Protein AF-A0A7S1G4L4-F1 (afdb_monomer_lite)

Radius of gyration: 25.63 Å; chains: 1; bounding box: 49×76×54 Å

InterPro domains:
  IPR005662 GTPase Era-like [PTHR42698] (32-130)
  IPR009019 K homology domain superfamily, prokaryotic type [SSF54814] (65-129)
  IPR015946 K homology domain-like, alpha/beta [G3DSA:3.30.300.20] (68-134)

Structure (mmCIF, N/CA/C/O backbone):
data_AF-A0A7S1G4L4-F1
#
_entry.id   AF-A0A7S1G4L4-F1
#
loop_
_atom_site.group_PDB
_atom_site.id
_atom_site.type_symbol
_atom_site.label_atom_id
_atom_site.label_alt_id
_atom_site.label_comp_id
_atom_site.label_asym_id
_atom_site.label_entity_id
_atom_site.label_seq_id
_atom_site.pdbx_PDB_ins_code
_atom_site.Cartn_x
_atom_site.Cartn_y
_atom_site.Cartn_z
_atom_site.occupancy
_atom_site.B_iso_or_equiv
_atom_site.auth_seq_id
_atom_site.auth_comp_id
_atom_site.auth_asym_id
_atom_site.auth_atom_id
_atom_site.pdbx_PDB_model_num
ATOM 1 N N . GLN A 1 1 ? -25.129 54.853 -35.734 1.00 37.72 1 GLN A N 1
ATOM 2 C CA . GLN A 1 1 ? -24.274 54.181 -36.734 1.00 37.72 1 GLN A CA 1
ATOM 3 C C . GLN A 1 1 ? -22.857 54.300 -36.180 1.00 37.72 1 GLN A C 1
ATOM 5 O O . GLN A 1 1 ? -22.465 55.406 -35.868 1.00 37.72 1 GLN A O 1
ATOM 10 N N . ASP A 1 2 ? -22.118 53.256 -35.827 1.00 35.94 2 ASP A N 1
ATOM 11 C CA . ASP A 1 2 ? -22.041 51.958 -36.476 1.00 35.94 2 ASP A CA 1
ATOM 12 C C . ASP A 1 2 ? -21.588 50.861 -35.493 1.00 35.94 2 ASP A C 1
ATOM 14 O O . ASP A 1 2 ? -20.809 51.099 -34.568 1.00 35.94 2 ASP A O 1
ATOM 18 N N . ARG A 1 3 ? -22.124 49.654 -35.678 1.00 37.53 3 ARG A N 1
ATOM 19 C CA . ARG A 1 3 ? -21.876 48.475 -34.839 1.00 37.53 3 ARG A CA 1
ATOM 20 C C . ARG A 1 3 ? -20.522 47.867 -35.217 1.00 37.53 3 ARG A C 1
ATOM 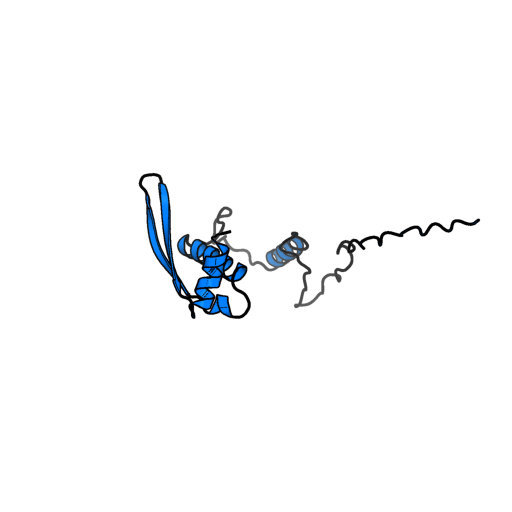22 O O . ARG A 1 3 ? -20.375 47.366 -36.325 1.00 37.53 3 ARG A O 1
ATOM 29 N N . ARG A 1 4 ? -19.562 47.790 -34.288 1.00 35.38 4 ARG A N 1
ATOM 30 C CA . ARG A 1 4 ? -18.425 46.856 -34.404 1.00 35.38 4 ARG A CA 1
ATOM 31 C C . ARG A 1 4 ? -18.587 45.715 -33.411 1.00 35.38 4 ARG A C 1
ATOM 33 O O . ARG A 1 4 ? -18.380 45.856 -32.209 1.00 35.38 4 ARG A O 1
ATOM 40 N N . THR A 1 5 ? -18.998 44.579 -33.949 1.00 34.91 5 THR A N 1
ATOM 41 C CA . THR A 1 5 ? -19.068 43.278 -33.294 1.00 34.91 5 THR A CA 1
ATOM 42 C C . THR A 1 5 ? -17.668 42.839 -32.844 1.00 34.91 5 THR A C 1
ATOM 44 O O . THR A 1 5 ? -16.771 42.629 -33.654 1.00 34.91 5 THR A O 1
ATOM 47 N N . LYS A 1 6 ? -17.460 42.684 -31.531 1.00 36.84 6 LYS A N 1
ATOM 48 C CA . LYS A 1 6 ? -16.300 41.963 -30.984 1.00 36.84 6 LYS A CA 1
ATOM 49 C C . LYS A 1 6 ? -16.581 40.464 -31.067 1.00 36.84 6 LYS A C 1
ATOM 51 O O . LYS A 1 6 ? -17.230 39.894 -30.194 1.00 36.84 6 LYS A O 1
ATOM 56 N N . THR A 1 7 ? -16.090 39.812 -32.113 1.00 35.00 7 THR A N 1
ATOM 57 C CA . THR A 1 7 ? -16.045 38.349 -32.199 1.00 35.00 7 THR A CA 1
ATOM 58 C C . THR A 1 7 ? -15.009 37.826 -31.202 1.00 35.00 7 THR A C 1
ATOM 60 O O . THR A 1 7 ? -13.802 37.981 -31.374 1.00 35.00 7 THR A O 1
ATOM 63 N N . LYS A 1 8 ? -15.494 37.210 -30.121 1.00 36.78 8 LYS A N 1
ATOM 64 C CA . LYS A 1 8 ? -14.698 36.483 -29.127 1.00 36.78 8 LYS A CA 1
ATOM 65 C C . LYS A 1 8 ? -14.108 35.232 -29.791 1.00 36.78 8 LYS A C 1
ATOM 67 O O . LYS A 1 8 ? -14.775 34.202 -29.861 1.00 36.78 8 LYS A O 1
ATOM 72 N N . LYS A 1 9 ? -12.866 35.304 -30.286 1.00 37.78 9 LYS A N 1
ATOM 73 C CA . LYS A 1 9 ? -12.088 34.106 -30.645 1.00 37.78 9 LYS A CA 1
ATOM 74 C C . LYS A 1 9 ? -11.865 33.312 -29.356 1.00 37.78 9 LYS A C 1
ATOM 76 O O . LYS A 1 9 ? -11.073 33.704 -28.505 1.00 37.78 9 LYS A O 1
ATOM 81 N N . ARG A 1 10 ? -12.625 32.228 -29.181 1.00 34.88 10 ARG A N 1
ATOM 82 C CA . ARG A 1 10 ? -12.336 31.193 -28.185 1.00 34.88 10 ARG A CA 1
ATOM 83 C C . ARG A 1 10 ? -10.918 30.704 -28.468 1.00 34.88 10 ARG A C 1
ATOM 85 O O . ARG A 1 10 ? -10.663 30.216 -29.566 1.00 34.88 10 ARG A O 1
ATOM 92 N N . GLY A 1 11 ? -10.005 30.903 -27.518 1.00 36.00 11 GLY A N 1
ATOM 93 C CA . GLY A 1 11 ? -8.681 30.301 -27.575 1.00 36.00 11 GLY A CA 1
ATOM 94 C C . GLY A 1 11 ? -8.866 28.802 -27.748 1.00 36.00 11 GLY A C 1
ATOM 95 O O . GLY A 1 11 ? -9.479 28.153 -26.900 1.00 36.00 11 GLY A O 1
ATOM 96 N N . ALA A 1 12 ? -8.433 28.283 -28.893 1.00 37.03 12 ALA A N 1
ATOM 97 C CA . ALA A 1 12 ? -8.337 26.856 -29.102 1.00 37.03 12 ALA A CA 1
ATOM 98 C C . ALA A 1 12 ? -7.406 26.328 -28.007 1.00 37.03 12 ALA A C 1
ATOM 100 O O . ALA A 1 12 ? -6.243 26.723 -27.940 1.00 37.03 12 ALA A O 1
ATOM 101 N N . SER A 1 13 ? -7.949 25.506 -27.108 1.00 43.75 13 SER A N 1
ATOM 102 C CA . SER A 1 13 ? -7.144 24.689 -26.210 1.00 43.75 13 SER A CA 1
ATOM 103 C C . SER A 1 13 ? -6.216 23.879 -27.106 1.00 43.75 13 SER A C 1
ATOM 105 O O . SER A 1 13 ? -6.679 23.041 -27.884 1.00 43.75 13 SER A O 1
ATOM 107 N N . ALA A 1 14 ? -4.932 24.234 -27.090 1.00 44.81 14 ALA A N 1
ATOM 108 C CA . ALA A 1 14 ? -3.905 23.522 -27.817 1.00 44.81 14 ALA A CA 1
ATOM 109 C C . ALA A 1 14 ? -3.908 22.087 -27.287 1.00 44.81 14 ALA A C 1
ATOM 111 O O . ALA A 1 14 ? -3.421 21.820 -26.188 1.00 44.81 14 ALA A O 1
ATOM 112 N N . ARG A 1 15 ? -4.521 21.169 -28.041 1.00 51.12 15 ARG A N 1
ATOM 113 C CA . ARG A 1 15 ? -4.309 19.742 -27.828 1.00 51.12 15 ARG A CA 1
ATOM 114 C C . ARG A 1 15 ? -2.806 19.537 -27.965 1.00 51.12 15 ARG A C 1
ATOM 116 O O . ARG A 1 15 ? -2.249 19.869 -29.012 1.00 51.12 15 ARG A O 1
ATOM 123 N N . LYS A 1 16 ? -2.155 19.079 -26.889 1.00 46.56 16 LYS A N 1
ATOM 124 C CA . LYS A 1 16 ? -0.754 18.657 -26.957 1.00 46.56 16 LYS A CA 1
ATOM 125 C C . LYS A 1 16 ? -0.631 17.685 -28.138 1.00 46.56 16 LYS A C 1
ATOM 127 O O . LYS A 1 16 ? -1.501 16.819 -28.271 1.00 46.56 16 LYS A O 1
ATOM 132 N N . PRO A 1 17 ? 0.364 17.860 -29.018 1.00 43.56 17 PRO A N 1
ATOM 133 C CA . PRO A 1 17 ? 0.554 16.940 -30.126 1.00 43.56 17 PRO A CA 1
ATOM 134 C C . PRO A 1 17 ? 0.796 15.523 -29.579 1.00 43.56 17 PRO A C 1
ATOM 136 O O . PRO A 1 17 ? 1.321 15.391 -28.467 1.00 43.56 17 PRO A O 1
ATOM 139 N N . PRO A 1 18 ? 0.397 14.472 -30.316 1.00 50.59 18 PRO A N 1
ATOM 140 C CA . PRO A 1 18 ? 0.736 13.107 -29.940 1.00 50.59 18 PRO A CA 1
ATOM 141 C C . PRO A 1 18 ? 2.261 12.988 -29.848 1.00 50.59 18 PRO A C 1
ATOM 143 O O . PRO A 1 18 ? 2.981 13.506 -30.698 1.00 50.59 18 PRO A O 1
ATOM 146 N N . LEU A 1 19 ? 2.754 12.307 -28.811 1.00 51.47 19 LEU A N 1
ATOM 147 C CA . LEU A 1 19 ? 4.189 12.091 -28.569 1.00 51.47 19 LEU A CA 1
ATOM 148 C C . LEU A 1 19 ? 4.863 11.219 -29.651 1.00 51.47 19 LEU A C 1
ATOM 150 O O . LEU A 1 19 ? 6.077 11.021 -29.633 1.00 51.47 19 LEU A O 1
ATOM 154 N N . GLN A 1 20 ? 4.082 10.735 -30.619 1.00 47.56 20 GLN A N 1
ATOM 155 C CA . GLN A 1 20 ? 4.527 10.018 -31.808 1.00 47.56 20 GLN A CA 1
ATOM 156 C C . GLN A 1 20 ? 5.322 10.963 -32.717 1.00 47.56 20 GLN A C 1
ATOM 158 O O . GLN A 1 20 ? 4.765 11.680 -33.545 1.00 47.56 20 GLN A O 1
ATOM 163 N N . GLY A 1 21 ? 6.638 10.986 -32.523 1.00 45.00 21 GLY A N 1
ATOM 164 C CA . GLY A 1 21 ? 7.572 11.760 -33.344 1.00 45.00 21 GLY A CA 1
ATOM 165 C C . GLY A 1 21 ? 8.643 12.516 -32.562 1.00 45.00 21 GLY A C 1
ATOM 166 O O . GLY A 1 21 ? 9.502 13.129 -33.186 1.00 45.00 21 GLY A O 1
ATOM 167 N N . LEU A 1 22 ? 8.616 12.473 -31.223 1.00 46.84 22 LEU A N 1
ATOM 168 C CA . LEU A 1 22 ? 9.664 13.064 -30.381 1.00 46.84 22 LEU A CA 1
ATOM 169 C C . LEU A 1 22 ? 10.626 12.031 -29.770 1.00 46.84 22 LEU A C 1
ATOM 171 O O . LEU A 1 22 ? 11.444 12.400 -28.929 1.00 46.84 22 LEU A O 1
ATOM 175 N N . LEU A 1 23 ? 10.525 10.751 -30.149 1.00 47.78 23 LEU A N 1
ATOM 176 C CA . LEU A 1 23 ? 11.466 9.739 -29.674 1.00 47.78 23 LEU A CA 1
ATOM 177 C C . LEU A 1 23 ? 12.800 9.880 -30.419 1.00 47.78 23 LEU A C 1
ATOM 179 O O . LEU A 1 23 ? 12.802 9.841 -31.653 1.00 47.78 23 LEU A O 1
ATOM 183 N N . PRO A 1 24 ? 13.937 10.019 -29.713 1.00 47.25 24 PRO A N 1
ATOM 184 C CA . PRO A 1 24 ? 15.224 9.816 -30.352 1.00 47.25 24 PRO A CA 1
ATOM 185 C C . PRO A 1 24 ? 15.289 8.378 -30.900 1.00 47.25 24 PRO A C 1
ATOM 187 O O . PRO A 1 24 ? 14.761 7.459 -30.266 1.00 47.25 24 PRO A O 1
ATOM 190 N N . PRO A 1 25 ? 15.920 8.163 -32.070 1.00 47.78 25 PRO A N 1
ATOM 191 C CA . PRO A 1 25 ? 16.240 6.817 -32.520 1.00 47.78 25 PRO A CA 1
ATOM 192 C C . PRO A 1 25 ? 17.070 6.149 -31.424 1.00 47.78 25 PRO A C 1
ATOM 194 O O . PRO A 1 25 ? 18.000 6.772 -30.914 1.00 47.78 25 PRO A O 1
ATOM 197 N N . HIS A 1 26 ? 16.665 4.932 -31.054 1.00 54.19 26 HIS A N 1
ATOM 198 C CA . HIS A 1 26 ? 17.408 3.921 -30.290 1.00 54.19 26 HIS A CA 1
ATOM 199 C C . HIS A 1 26 ? 18.822 4.398 -29.948 1.00 54.19 26 HIS A C 1
ATOM 201 O O . HIS A 1 26 ? 19.738 4.308 -30.773 1.00 54.19 26 HIS A O 1
ATOM 207 N N . VAL A 1 27 ? 18.965 4.982 -28.752 1.00 47.50 27 VAL A N 1
ATOM 208 C CA . VAL A 1 27 ? 20.261 5.418 -28.237 1.00 47.50 27 VAL A CA 1
ATOM 209 C C . VAL A 1 27 ? 21.109 4.157 -28.163 1.00 47.50 27 VAL A C 1
ATOM 211 O O . VAL A 1 27 ? 20.859 3.265 -27.362 1.00 47.50 27 VAL A O 1
ATOM 214 N N . SER A 1 28 ? 22.030 4.031 -29.111 1.00 48.06 28 SER A N 1
ATOM 215 C CA . SER A 1 28 ? 22.932 2.895 -29.206 1.00 48.06 28 SER A CA 1
ATOM 216 C C . SER A 1 28 ? 24.027 3.112 -28.168 1.00 48.06 28 SER A C 1
ATOM 218 O O . SER A 1 28 ? 24.927 3.923 -28.377 1.00 48.06 28 SER A O 1
ATOM 220 N N . GLY A 1 29 ? 23.892 2.442 -27.028 1.00 48.03 29 GLY A N 1
ATOM 221 C CA . GLY A 1 29 ? 24.801 2.488 -25.885 1.00 48.03 29 GLY A CA 1
ATOM 222 C C . GLY A 1 29 ? 24.117 1.922 -24.639 1.00 48.03 29 GLY A C 1
ATOM 223 O O . GLY A 1 29 ? 22.897 1.780 -24.629 1.00 48.03 29 GLY A O 1
ATOM 224 N N . ASP A 1 30 ? 24.893 1.623 -23.598 1.00 55.91 30 ASP A N 1
ATOM 225 C CA . ASP A 1 30 ? 24.426 1.014 -22.337 1.00 55.91 30 ASP A CA 1
ATOM 226 C C . ASP A 1 30 ? 23.354 1.844 -21.574 1.00 55.91 30 ASP A C 1
ATOM 228 O O . ASP A 1 30 ? 22.782 1.355 -20.604 1.00 55.91 30 ASP A O 1
ATOM 232 N N . ASP A 1 31 ? 23.023 3.056 -22.047 1.00 62.50 31 ASP A N 1
ATOM 233 C CA . ASP A 1 31 ? 22.025 3.981 -21.490 1.00 62.50 31 ASP A CA 1
ATOM 234 C C . ASP A 1 31 ? 20.857 4.235 -22.473 1.00 62.50 31 ASP A C 1
ATOM 236 O O . ASP A 1 31 ? 20.732 5.301 -23.088 1.00 62.50 31 ASP A O 1
ATOM 240 N N . ALA A 1 32 ? 19.968 3.253 -22.634 1.00 70.12 32 ALA A N 1
ATOM 241 C CA . ALA A 1 32 ? 18.713 3.438 -23.364 1.00 70.12 32 ALA A CA 1
ATOM 242 C C . ALA A 1 32 ? 17.674 4.181 -22.498 1.00 70.12 32 ALA A C 1
ATOM 244 O O . ALA A 1 32 ? 17.369 3.768 -21.379 1.00 70.12 32 ALA A O 1
ATOM 245 N N . ALA A 1 33 ? 17.091 5.265 -23.023 1.00 82.19 33 ALA A N 1
ATOM 246 C CA . ALA A 1 33 ? 16.037 6.029 -22.352 1.00 82.19 33 ALA A CA 1
ATOM 247 C C . ALA A 1 33 ? 14.669 5.791 -23.010 1.00 82.19 33 ALA A C 1
ATOM 249 O O . ALA A 1 33 ? 14.517 5.969 -24.219 1.00 82.19 33 ALA A O 1
ATOM 250 N N . PHE A 1 34 ? 13.662 5.452 -22.199 1.00 86.38 34 PHE A N 1
ATOM 251 C CA . PHE A 1 34 ? 12.282 5.222 -22.637 1.00 86.38 34 PHE A CA 1
ATOM 252 C C . PHE A 1 34 ? 11.370 6.341 -22.135 1.00 86.38 34 PHE A C 1
ATOM 254 O O . PHE A 1 34 ? 11.418 6.725 -20.966 1.00 86.38 34 PHE A O 1
ATOM 261 N N . LEU A 1 35 ? 10.509 6.853 -23.012 1.00 89.94 35 LEU A N 1
ATOM 262 C CA . LEU A 1 35 ? 9.432 7.760 -22.624 1.00 89.94 35 LEU A CA 1
ATOM 263 C C . LEU A 1 35 ? 8.179 6.927 -22.370 1.00 89.94 35 LEU A C 1
ATOM 265 O O . LEU A 1 35 ? 7.636 6.354 -23.310 1.00 89.94 35 LEU A O 1
ATOM 269 N N . VAL A 1 36 ? 7.730 6.864 -21.115 1.00 93.88 36 VAL A N 1
ATOM 270 C CA . VAL A 1 36 ? 6.601 6.012 -20.719 1.00 93.88 36 VAL A CA 1
ATOM 271 C C . VAL A 1 36 ? 5.541 6.761 -19.918 1.00 93.88 36 VAL A C 1
ATOM 273 O O . VAL A 1 36 ? 5.830 7.732 -19.216 1.00 93.88 36 VAL A O 1
ATOM 276 N N . SER A 1 37 ? 4.304 6.273 -19.986 1.00 94.81 37 SER A N 1
ATOM 277 C CA . SER A 1 37 ? 3.194 6.692 -19.132 1.00 94.81 37 SER A CA 1
ATOM 278 C C . SER A 1 37 ? 2.453 5.464 -18.616 1.00 94.81 37 SER A C 1
ATOM 280 O O . SER A 1 37 ? 1.639 4.888 -19.329 1.00 94.81 37 SER A O 1
ATOM 282 N N . GLY A 1 38 ? 2.671 5.085 -17.354 1.00 93.31 38 GLY A N 1
ATOM 283 C CA . GLY A 1 38 ? 1.946 3.959 -16.744 1.00 93.31 38 GLY A CA 1
ATOM 284 C C . GLY A 1 38 ? 0.434 4.191 -16.628 1.00 93.31 38 GLY A C 1
ATOM 285 O O . GLY A 1 38 ? -0.337 3.241 -16.631 1.00 93.31 38 GLY A O 1
ATOM 286 N N . LEU A 1 39 ? -0.008 5.454 -16.579 1.00 94.31 39 LEU A N 1
ATOM 287 C CA . LEU A 1 39 ? -1.431 5.799 -16.502 1.00 94.31 39 LEU A CA 1
ATOM 288 C C . LEU A 1 39 ? -2.153 5.664 -17.853 1.00 94.31 39 LEU A C 1
ATOM 290 O O . LEU A 1 39 ? -3.338 5.342 -17.882 1.00 94.31 39 LEU A O 1
ATOM 294 N N . HIS A 1 40 ? -1.466 5.961 -18.961 1.00 94.56 40 HIS A N 1
ATOM 295 C CA . HIS A 1 40 ? -2.052 5.934 -20.310 1.00 94.56 40 HIS A CA 1
ATOM 296 C C . HIS A 1 40 ? -1.609 4.726 -21.143 1.00 94.56 40 HIS A C 1
ATOM 298 O O . HIS A 1 40 ? -2.197 4.472 -22.189 1.00 94.56 40 HIS A O 1
ATOM 304 N N . GLY A 1 41 ? -0.605 3.983 -20.677 1.00 92.31 41 GLY A N 1
ATOM 305 C CA . GLY A 1 41 ? -0.004 2.859 -21.390 1.00 92.31 41 GLY A CA 1
ATOM 306 C C . GLY A 1 41 ? 1.032 3.259 -22.446 1.00 92.31 41 GLY A C 1
ATOM 307 O O . GLY A 1 41 ? 1.582 2.383 -23.104 1.00 92.31 41 GLY A O 1
ATOM 308 N N . ASP A 1 42 ? 1.331 4.552 -22.620 1.00 93.38 42 ASP A N 1
ATOM 309 C CA . ASP A 1 42 ? 2.272 5.007 -23.650 1.00 93.38 42 ASP A CA 1
ATOM 310 C C . ASP A 1 42 ? 3.683 4.453 -23.388 1.00 93.38 42 ASP A C 1
ATOM 312 O O . ASP A 1 42 ? 4.186 4.550 -22.267 1.00 93.38 42 ASP A O 1
ATOM 316 N N . GLY A 1 43 ? 4.330 3.895 -24.417 1.00 89.81 43 GLY A N 1
ATOM 317 C CA . GLY A 1 43 ? 5.728 3.439 -24.374 1.00 89.81 43 GLY A CA 1
ATOM 318 C C . GLY A 1 43 ? 6.002 2.186 -23.530 1.00 89.81 43 GLY A C 1
ATOM 319 O O . GLY A 1 43 ? 7.157 1.780 -23.412 1.00 89.81 43 GLY A O 1
ATOM 320 N N . ILE A 1 44 ? 4.973 1.563 -22.943 1.00 94.69 44 ILE A N 1
ATOM 321 C CA . ILE A 1 44 ? 5.132 0.369 -22.098 1.00 94.69 44 ILE A CA 1
ATOM 322 C C . ILE A 1 44 ? 5.572 -0.849 -22.920 1.00 94.69 44 ILE A C 1
ATOM 324 O O . ILE A 1 44 ? 6.449 -1.586 -22.477 1.00 94.69 44 ILE A O 1
ATOM 328 N N . ASP A 1 45 ? 5.035 -1.031 -24.127 1.00 92.31 45 ASP A N 1
ATOM 329 C CA . ASP A 1 45 ? 5.378 -2.176 -24.982 1.00 92.31 45 ASP A CA 1
ATOM 330 C C . ASP A 1 45 ? 6.858 -2.170 -25.399 1.00 92.31 45 ASP A C 1
ATOM 332 O O . ASP A 1 45 ? 7.526 -3.202 -25.331 1.00 92.31 45 ASP A O 1
ATOM 336 N N . ASP A 1 46 ? 7.400 -1.001 -25.757 1.00 88.56 46 ASP A N 1
ATOM 337 C CA . ASP A 1 46 ? 8.812 -0.837 -26.134 1.00 88.56 46 ASP A CA 1
ATOM 338 C C . ASP A 1 46 ? 9.751 -1.125 -24.952 1.00 88.56 46 ASP A C 1
ATOM 340 O O . ASP A 1 46 ? 10.809 -1.749 -25.110 1.00 88.56 46 ASP A O 1
ATOM 344 N N . LEU A 1 47 ? 9.345 -0.700 -23.749 1.00 90.81 47 LEU A N 1
ATOM 345 C CA . LEU A 1 47 ? 10.050 -1.005 -22.509 1.00 90.81 47 LEU A CA 1
ATOM 346 C C .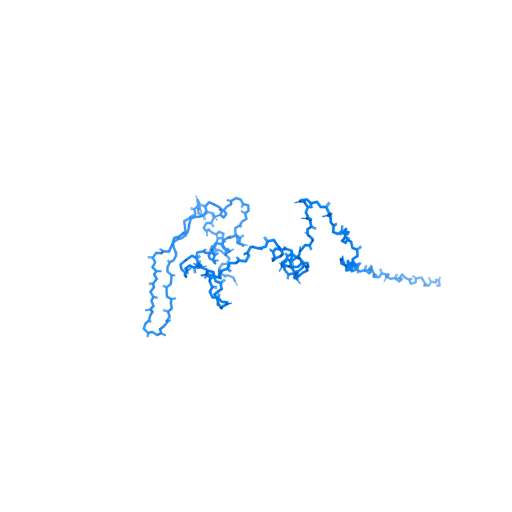 LEU A 1 47 ? 10.031 -2.514 -22.224 1.00 90.81 47 LEU A C 1
ATOM 348 O O . LEU A 1 47 ? 11.082 -3.099 -21.965 1.00 90.81 47 LEU A O 1
ATOM 352 N N . LEU A 1 48 ? 8.863 -3.158 -22.307 1.00 92.00 48 LEU A N 1
ATOM 353 C CA . LEU A 1 48 ? 8.717 -4.599 -22.080 1.00 92.00 48 LEU A CA 1
ATOM 354 C C . LEU A 1 48 ? 9.526 -5.419 -23.089 1.00 92.00 48 LEU A C 1
ATOM 356 O O . LEU A 1 48 ? 10.238 -6.338 -22.690 1.00 92.00 48 LEU A O 1
ATOM 360 N N . ALA A 1 49 ? 9.476 -5.070 -24.376 1.00 90.56 49 ALA A N 1
ATOM 361 C CA . ALA A 1 49 ? 10.253 -5.738 -25.419 1.00 90.56 49 ALA A CA 1
ATOM 362 C C . ALA A 1 49 ? 11.763 -5.649 -25.147 1.00 90.56 49 ALA A C 1
ATOM 364 O O . ALA A 1 49 ? 12.489 -6.637 -25.290 1.00 90.56 49 ALA A O 1
ATOM 365 N N . SER A 1 50 ? 12.225 -4.483 -24.693 1.00 90.12 50 SER A N 1
ATOM 366 C CA . SER A 1 50 ? 13.630 -4.264 -24.345 1.00 90.12 50 SER A CA 1
ATOM 367 C C . SER A 1 50 ? 14.044 -5.090 -23.125 1.00 90.12 50 SER A C 1
ATOM 369 O O . SER A 1 50 ? 15.051 -5.793 -23.181 1.00 90.12 50 SER A O 1
ATOM 371 N N . LEU A 1 51 ? 13.240 -5.096 -22.057 1.00 90.25 51 LEU A N 1
ATOM 372 C CA . LEU A 1 51 ? 13.489 -5.921 -20.867 1.00 90.25 51 LEU A CA 1
ATOM 373 C C . LEU A 1 51 ? 13.504 -7.422 -21.194 1.00 90.25 51 LEU A C 1
ATOM 375 O O . LEU A 1 51 ? 14.370 -8.148 -20.710 1.00 90.25 51 LEU A O 1
ATOM 379 N N . LEU A 1 52 ? 12.596 -7.884 -22.059 1.00 90.69 52 LEU A N 1
ATOM 380 C CA . LEU A 1 52 ? 12.575 -9.270 -22.530 1.00 90.69 52 LEU A CA 1
ATOM 381 C C . LEU A 1 52 ? 13.831 -9.621 -23.335 1.00 90.69 52 LEU A C 1
ATOM 383 O O . LEU A 1 52 ? 14.373 -10.710 -23.154 1.00 90.69 52 LEU A O 1
ATOM 387 N N . SER A 1 53 ? 14.339 -8.709 -24.170 1.00 89.62 53 SER A N 1
ATOM 388 C CA . SER A 1 53 ? 15.574 -8.933 -24.940 1.00 89.62 53 SER A CA 1
ATOM 389 C C . SER A 1 53 ? 16.827 -9.077 -24.064 1.00 89.62 53 SER A C 1
ATOM 391 O O . SER A 1 53 ? 17.775 -9.753 -24.457 1.00 89.62 53 SER A O 1
ATOM 393 N N . LEU A 1 54 ? 16.809 -8.475 -22.869 1.00 89.94 54 LEU A N 1
ATOM 394 C CA . LEU A 1 54 ? 17.878 -8.563 -21.868 1.00 89.94 54 LEU A CA 1
ATOM 395 C C . LEU A 1 54 ? 17.725 -9.774 -20.937 1.00 89.94 54 LEU A C 1
ATOM 397 O O . LEU A 1 54 ? 18.633 -10.080 -20.163 1.00 89.94 54 LEU A O 1
ATOM 401 N N . SER A 1 55 ? 16.575 -10.449 -20.971 1.00 89.50 55 SER A N 1
ATOM 402 C CA . SER A 1 55 ? 16.311 -11.592 -20.104 1.00 89.50 55 SER A CA 1
ATOM 403 C C . SER A 1 55 ? 17.150 -12.812 -20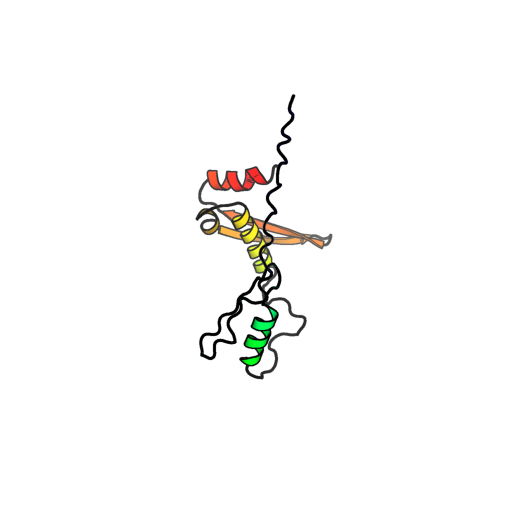.500 1.00 89.50 55 SER A C 1
ATOM 405 O O . SER A 1 55 ? 17.450 -13.053 -21.669 1.00 89.50 55 SER A O 1
ATOM 407 N N . VAL A 1 56 ? 17.535 -13.607 -19.501 1.00 93.31 56 VAL A N 1
ATOM 408 C CA . VAL A 1 56 ? 18.273 -14.857 -19.713 1.00 93.31 56 VAL A CA 1
ATOM 409 C C . VAL A 1 56 ? 17.276 -16.015 -19.757 1.00 93.31 56 VAL A C 1
ATOM 411 O O . VAL A 1 56 ? 16.468 -16.129 -18.831 1.00 93.31 56 VAL A O 1
ATOM 414 N N . PRO A 1 57 ? 17.337 -16.909 -20.764 1.00 92.38 57 PRO A N 1
ATOM 415 C CA . PRO A 1 57 ? 16.474 -18.082 -20.816 1.00 92.38 57 PRO A CA 1
ATOM 416 C C . PRO A 1 57 ? 16.621 -18.942 -19.557 1.00 92.38 57 PRO A C 1
ATOM 418 O O . PRO A 1 57 ? 17.688 -19.493 -19.281 1.00 92.38 57 PRO A O 1
ATOM 421 N N . ARG A 1 58 ? 15.537 -19.067 -18.793 1.00 93.00 58 ARG A N 1
ATOM 422 C CA . ARG A 1 58 ? 15.439 -19.913 -17.600 1.00 93.00 58 ARG A CA 1
ATOM 423 C C . ARG A 1 58 ? 13.991 -20.366 -17.403 1.00 93.00 58 ARG A C 1
ATOM 425 O O . ARG A 1 58 ? 13.087 -19.696 -17.902 1.00 93.00 58 ARG A O 1
ATOM 432 N N . PRO A 1 59 ? 13.748 -21.479 -16.691 1.00 93.06 59 PRO A N 1
ATOM 433 C CA . PRO A 1 59 ? 12.399 -21.834 -16.275 1.00 93.06 59 PRO A CA 1
ATOM 434 C C . PRO A 1 59 ? 11.760 -20.695 -15.475 1.00 93.06 59 PRO A C 1
ATOM 436 O O . PRO A 1 59 ? 12.435 -20.047 -14.671 1.00 93.06 59 PRO A O 1
ATOM 439 N N . TRP A 1 60 ? 10.469 -20.465 -15.699 1.00 90.88 60 TRP A N 1
ATOM 440 C CA . TRP A 1 60 ? 9.693 -19.509 -14.918 1.00 90.88 60 TRP A CA 1
ATOM 441 C C . TRP A 1 60 ? 9.626 -19.955 -13.455 1.00 90.88 60 TRP A C 1
ATOM 443 O O . TRP A 1 60 ? 9.337 -21.117 -13.173 1.00 90.88 60 TRP A O 1
ATOM 453 N N . GLU A 1 61 ? 9.897 -19.031 -12.533 1.00 91.69 61 GLU A N 1
ATOM 454 C CA . GLU A 1 61 ? 9.783 -19.283 -11.088 1.00 91.69 61 GLU A CA 1
ATOM 455 C C . GLU A 1 61 ? 8.328 -19.224 -10.610 1.00 91.69 61 GLU A C 1
ATOM 457 O O . GLU A 1 61 ? 7.973 -19.882 -9.635 1.00 91.69 61 GLU A O 1
ATOM 462 N N . TYR A 1 62 ? 7.482 -18.493 -11.341 1.00 92.56 62 TYR A N 1
ATOM 463 C CA . TYR A 1 62 ? 6.066 -18.307 -11.045 1.00 92.56 62 TYR A CA 1
ATOM 464 C C . TYR A 1 62 ? 5.192 -18.752 -12.230 1.00 92.56 62 TYR A C 1
ATOM 466 O O . TYR A 1 62 ? 5.606 -18.603 -13.385 1.00 92.56 62 TYR A O 1
ATOM 474 N N . PRO A 1 63 ? 3.989 -19.297 -11.975 1.00 92.62 63 PRO A N 1
ATOM 475 C CA . PRO A 1 63 ? 2.986 -19.560 -13.006 1.00 92.62 63 PRO A CA 1
ATOM 476 C C . PRO A 1 63 ? 2.551 -18.296 -13.765 1.00 92.62 63 PRO A C 1
ATOM 478 O O . PRO A 1 63 ? 2.666 -17.184 -13.258 1.00 92.62 63 PRO A O 1
ATOM 481 N N . ALA A 1 64 ? 2.003 -18.463 -14.972 1.00 90.75 64 ALA A N 1
ATOM 482 C CA . ALA A 1 64 ? 1.575 -17.340 -15.817 1.00 90.75 64 ALA A CA 1
ATOM 483 C C . ALA A 1 64 ? 0.341 -16.586 -15.279 1.00 90.75 64 ALA A C 1
ATOM 485 O O . ALA A 1 64 ? 0.106 -15.443 -15.657 1.00 90.75 64 ALA A O 1
ATOM 486 N N . ASP A 1 65 ? -0.449 -17.231 -14.426 1.00 92.19 65 ASP A N 1
ATOM 487 C CA . ASP A 1 65 ? -1.636 -16.698 -13.754 1.00 92.19 65 ASP A CA 1
ATOM 488 C C . ASP A 1 65 ? -1.331 -16.103 -12.368 1.00 92.19 65 ASP A C 1
ATOM 490 O O . ASP A 1 65 ? -2.237 -15.644 -11.674 1.00 92.19 65 ASP A O 1
ATOM 494 N N . PHE A 1 66 ? -0.062 -16.089 -11.953 1.00 91.38 66 PHE A N 1
ATOM 495 C CA . PHE A 1 66 ? 0.353 -15.533 -10.673 1.00 91.38 66 PHE A CA 1
ATOM 496 C C . PHE A 1 66 ? 0.439 -14.003 -10.738 1.00 91.38 66 PHE A C 1
ATOM 498 O O . PHE A 1 66 ? 1.296 -13.446 -11.421 1.00 91.38 66 PHE A O 1
ATOM 505 N N . GLU A 1 67 ? -0.446 -13.313 -10.018 1.00 89.06 67 GLU A N 1
ATOM 506 C CA . GLU A 1 67 ? -0.521 -11.846 -10.056 1.00 89.06 67 GLU A CA 1
ATOM 507 C C . GLU A 1 67 ? 0.571 -11.165 -9.219 1.00 89.06 67 GLU A C 1
ATOM 509 O O . GLU A 1 67 ? 1.177 -10.185 -9.649 1.00 89.06 67 GLU A O 1
ATOM 514 N N . THR A 1 68 ? 0.794 -11.642 -7.992 1.00 91.44 68 THR A N 1
ATOM 515 C CA . THR A 1 68 ? 1.756 -11.071 -7.042 1.00 91.44 68 THR A CA 1
ATOM 516 C C . THR A 1 68 ? 2.056 -12.062 -5.922 1.00 91.44 68 THR A C 1
ATOM 518 O O . THR A 1 68 ? 1.208 -12.870 -5.547 1.00 91.44 68 THR A O 1
ATOM 521 N N . ASP A 1 69 ? 3.259 -11.963 -5.372 1.00 91.56 69 ASP A N 1
ATOM 522 C CA . ASP A 1 69 ? 3.749 -12.677 -4.194 1.00 91.56 69 ASP A CA 1
ATOM 523 C C . ASP A 1 69 ? 3.367 -12.027 -2.859 1.00 91.56 69 ASP A C 1
ATOM 525 O O . ASP A 1 69 ? 3.653 -12.593 -1.804 1.00 91.56 69 ASP A O 1
ATOM 529 N N . MET A 1 70 ? 2.682 -10.880 -2.884 1.00 93.62 70 MET A N 1
ATOM 530 C CA . MET A 1 70 ? 2.198 -10.218 -1.674 1.00 93.62 70 MET A CA 1
ATOM 531 C C . MET A 1 70 ? 1.127 -11.047 -0.962 1.00 93.62 70 MET A C 1
ATOM 533 O O . MET A 1 70 ? 0.121 -11.449 -1.554 1.00 93.62 70 MET A O 1
ATOM 537 N N . SER A 1 71 ? 1.295 -11.213 0.348 1.00 92.69 71 SER A N 1
ATOM 538 C CA . SER A 1 71 ? 0.257 -11.762 1.217 1.00 92.69 71 SER A CA 1
ATOM 539 C C . SER A 1 71 ? -0.948 -10.818 1.321 1.00 92.69 71 SER A C 1
ATOM 541 O O . SER A 1 71 ? -0.839 -9.604 1.138 1.00 92.69 71 SER A O 1
ATOM 543 N N . ASP A 1 72 ? -2.114 -11.352 1.691 1.00 91.31 72 ASP A N 1
ATOM 544 C CA . ASP A 1 72 ? -3.320 -10.532 1.877 1.00 91.31 72 ASP A CA 1
ATOM 545 C C . ASP A 1 72 ? -3.152 -9.465 2.972 1.00 91.31 72 ASP A C 1
ATOM 547 O O . ASP A 1 72 ? -3.701 -8.367 2.866 1.00 91.31 72 ASP A O 1
ATOM 551 N N . LEU A 1 73 ? -2.342 -9.752 3.997 1.00 91.81 73 LEU A N 1
ATOM 552 C CA . LEU A 1 73 ? -1.996 -8.790 5.044 1.00 91.81 73 LEU A CA 1
ATOM 553 C C . LEU A 1 73 ? -1.176 -7.622 4.486 1.00 91.81 73 LEU A C 1
ATOM 555 O O . LEU A 1 73 ? -1.478 -6.465 4.781 1.00 91.81 73 LEU A O 1
ATOM 559 N N . GLU A 1 74 ? -0.168 -7.914 3.661 1.00 92.38 74 GLU A N 1
ATOM 560 C CA . GLU A 1 74 ? 0.638 -6.890 2.991 1.00 92.38 74 GLU A CA 1
ATOM 561 C C . GLU A 1 74 ? -0.218 -6.074 2.030 1.00 92.38 74 GLU A C 1
ATOM 563 O O . GLU A 1 74 ? -0.181 -4.847 2.073 1.00 92.38 74 GLU A O 1
ATOM 568 N N . ARG A 1 75 ? -1.075 -6.729 1.243 1.00 92.31 75 ARG A N 1
ATOM 569 C CA . ARG A 1 75 ? -1.998 -6.056 0.324 1.00 92.31 75 ARG A CA 1
ATOM 570 C C . ARG A 1 75 ? -2.919 -5.077 1.054 1.00 92.31 75 ARG A C 1
ATOM 572 O O . ARG A 1 75 ? -3.086 -3.940 0.614 1.00 92.31 75 ARG A O 1
ATOM 579 N N . VAL A 1 76 ? -3.500 -5.484 2.183 1.00 93.44 76 VAL A N 1
ATOM 580 C CA . VAL A 1 76 ? -4.327 -4.588 3.006 1.00 93.44 76 VAL A CA 1
ATOM 581 C C . VAL A 1 76 ? -3.491 -3.456 3.595 1.00 93.44 76 VAL A C 1
ATOM 583 O O . VAL A 1 76 ? -3.944 -2.310 3.611 1.00 93.44 76 VAL A O 1
ATOM 586 N N . ALA A 1 77 ? -2.263 -3.734 4.036 1.00 92.31 77 ALA A N 1
ATOM 587 C CA . ALA A 1 77 ? -1.364 -2.691 4.503 1.00 92.31 77 ALA A CA 1
ATOM 588 C C . ALA A 1 77 ? -1.072 -1.662 3.390 1.00 92.31 77 ALA A C 1
ATOM 590 O O . ALA A 1 77 ? -1.176 -0.460 3.638 1.00 92.31 77 ALA A O 1
ATOM 591 N N . GLU A 1 78 ? -0.778 -2.085 2.163 1.00 93.38 78 GLU A N 1
ATOM 592 C CA . GLU A 1 78 ? -0.595 -1.169 1.029 1.00 93.38 78 GLU A CA 1
ATOM 593 C C . GLU A 1 78 ? -1.840 -0.314 0.774 1.00 93.38 78 GLU A C 1
ATOM 595 O O . GLU A 1 78 ? -1.731 0.905 0.637 1.00 93.38 78 GLU A O 1
ATOM 600 N N . LEU A 1 79 ? -3.031 -0.919 0.812 1.00 93.69 79 LEU A N 1
ATOM 601 C CA . LEU A 1 79 ? -4.297 -0.215 0.595 1.00 93.69 79 LEU A CA 1
ATOM 602 C C . LEU A 1 79 ? -4.547 0.876 1.649 1.00 93.69 79 LEU A C 1
ATOM 604 O O . LEU A 1 79 ? -4.921 2.007 1.325 1.00 93.69 79 LEU A O 1
ATOM 608 N N . VAL A 1 80 ? -4.316 0.566 2.929 1.00 93.38 80 VAL A N 1
ATOM 609 C CA . VAL A 1 80 ? -4.440 1.560 4.007 1.00 93.38 80 VAL A CA 1
ATOM 610 C C . VAL A 1 80 ? -3.405 2.668 3.820 1.00 93.38 80 VAL A C 1
ATOM 612 O O . VAL A 1 80 ? -3.739 3.848 3.957 1.00 93.38 80 VAL A O 1
ATOM 615 N N . ARG A 1 81 ? -2.171 2.320 3.436 1.00 92.88 81 ARG A N 1
ATOM 616 C CA . ARG A 1 81 ? -1.098 3.297 3.236 1.00 92.88 81 ARG A CA 1
ATOM 617 C C . ARG A 1 81 ? -1.385 4.236 2.073 1.00 92.88 81 ARG A C 1
ATOM 619 O O . ARG A 1 81 ? -1.172 5.440 2.198 1.00 92.88 81 ARG A O 1
ATOM 626 N N . GLU A 1 82 ? -1.938 3.718 0.983 1.00 93.69 82 GLU A N 1
ATOM 627 C CA . GLU A 1 82 ? -2.445 4.515 -0.132 1.00 93.69 82 GLU A CA 1
ATOM 628 C C . GLU A 1 82 ? -3.501 5.526 0.348 1.00 93.69 82 GLU A C 1
ATOM 630 O O . GLU A 1 82 ? -3.425 6.721 0.043 1.00 93.69 82 GLU A O 1
ATOM 635 N N . GLY A 1 83 ? -4.452 5.070 1.171 1.00 90.88 83 GLY A N 1
ATOM 636 C CA . GLY A 1 83 ? -5.455 5.928 1.799 1.00 90.88 83 GLY A CA 1
ATOM 637 C C . GLY A 1 83 ? -4.838 7.028 2.667 1.00 90.88 83 GLY A C 1
ATOM 638 O O . GLY A 1 83 ? -5.272 8.183 2.604 1.00 90.88 83 GLY A O 1
ATOM 639 N N . LEU A 1 84 ? -3.795 6.709 3.437 1.00 91.75 84 LEU A N 1
ATOM 640 C CA . LEU A 1 84 ? -3.054 7.693 4.229 1.00 91.75 84 LEU A CA 1
ATOM 641 C C . LEU A 1 84 ? -2.359 8.725 3.335 1.00 91.75 84 LEU A C 1
ATOM 643 O O . LEU A 1 84 ? -2.524 9.920 3.575 1.00 91.75 84 LEU A O 1
ATOM 647 N N . TYR A 1 85 ? -1.648 8.302 2.286 1.00 91.44 85 TYR A N 1
ATOM 648 C CA . TYR A 1 85 ? -0.969 9.210 1.351 1.00 91.44 85 TYR A CA 1
ATOM 649 C C . TYR A 1 85 ? -1.927 10.127 0.594 1.00 91.44 85 TYR A C 1
ATOM 651 O O . TYR A 1 85 ? -1.589 11.267 0.291 1.00 91.44 85 TYR A O 1
ATOM 659 N N . ARG A 1 86 ? -3.138 9.652 0.299 1.00 89.81 86 ARG A N 1
ATOM 660 C CA . ARG A 1 86 ? -4.149 10.450 -0.400 1.00 89.81 86 ARG A CA 1
ATOM 661 C C . ARG A 1 86 ? -4.759 11.541 0.482 1.00 89.81 86 ARG A C 1
ATOM 663 O O . ARG A 1 86 ? -5.197 12.572 -0.027 1.00 89.81 86 ARG A O 1
ATOM 670 N N . ASN A 1 87 ? -4.845 11.303 1.789 1.00 87.44 87 ASN A N 1
ATOM 671 C CA . ASN A 1 87 ? -5.539 12.196 2.721 1.00 87.44 87 ASN A CA 1
ATOM 672 C C . ASN A 1 87 ? -4.593 13.085 3.534 1.00 87.44 87 ASN A C 1
ATOM 674 O O . ASN A 1 87 ? -4.965 14.192 3.932 1.00 87.44 87 ASN A O 1
ATOM 678 N N . LEU A 1 88 ? -3.376 12.617 3.785 1.00 89.06 88 LEU A N 1
ATOM 679 C CA . LEU A 1 88 ? -2.341 13.349 4.497 1.00 89.06 88 LEU A CA 1
ATOM 680 C C . LEU A 1 88 ? -1.345 13.928 3.491 1.00 89.06 88 LEU A C 1
ATOM 682 O O . LEU A 1 88 ? -0.994 13.296 2.506 1.00 89.06 88 LEU A O 1
ATOM 686 N N . HIS A 1 89 ? -0.884 15.146 3.754 1.00 86.56 89 HIS A N 1
ATOM 687 C CA . HIS A 1 89 ? 0.015 15.874 2.860 1.00 86.56 89 HIS A CA 1
ATOM 688 C C . HIS A 1 89 ? 1.399 16.027 3.508 1.00 86.56 89 HIS A C 1
ATOM 690 O O . HIS A 1 89 ? 1.532 15.931 4.733 1.00 86.56 89 HIS A O 1
ATOM 696 N N . ASN A 1 90 ? 2.412 16.338 2.693 1.00 88.69 90 ASN A N 1
ATOM 697 C CA . ASN A 1 90 ? 3.796 16.601 3.118 1.00 88.69 90 ASN A CA 1
ATOM 698 C C . ASN A 1 90 ? 4.419 15.416 3.881 1.00 88.69 90 ASN A C 1
ATOM 700 O O . ASN A 1 90 ? 4.172 14.267 3.524 1.00 88.69 90 ASN A O 1
ATOM 704 N N . GLU A 1 91 ? 5.235 15.658 4.917 1.00 88.50 91 GLU A N 1
ATOM 705 C CA . GLU A 1 91 ? 5.915 14.586 5.656 1.00 88.50 91 GLU A CA 1
ATOM 706 C C . GLU A 1 91 ? 5.017 13.786 6.622 1.00 88.50 91 GLU A C 1
ATOM 708 O O . GLU A 1 91 ? 5.478 12.843 7.267 1.00 88.50 91 GLU A O 1
ATOM 713 N N . VAL A 1 92 ? 3.739 14.150 6.761 1.00 88.06 92 VAL A N 1
ATOM 714 C CA . VAL A 1 92 ? 2.838 13.553 7.760 1.00 88.06 92 VAL A CA 1
ATOM 715 C C . VAL A 1 92 ? 2.562 12.058 7.533 1.00 88.06 92 VAL A C 1
ATOM 717 O O . VAL A 1 92 ? 2.678 11.322 8.515 1.00 88.06 92 VAL A O 1
ATOM 720 N N . PRO A 1 93 ? 2.235 11.571 6.315 1.00 89.12 93 PRO A N 1
ATOM 721 C CA . PRO A 1 93 ? 1.935 10.156 6.091 1.00 89.12 93 PRO A CA 1
ATOM 722 C C . PRO A 1 93 ? 3.085 9.230 6.513 1.00 89.12 93 PRO A C 1
ATOM 724 O O . PRO A 1 93 ? 2.846 8.188 7.110 1.00 89.12 93 PRO A O 1
ATOM 727 N N . TYR A 1 94 ? 4.338 9.643 6.293 1.00 89.50 94 TYR A N 1
ATOM 728 C CA . TYR A 1 94 ? 5.531 8.857 6.640 1.00 89.50 94 TYR A CA 1
ATOM 729 C C . TYR A 1 94 ? 5.755 8.703 8.150 1.00 89.50 94 TYR A C 1
ATOM 731 O O . TYR A 1 94 ? 6.558 7.882 8.585 1.00 89.50 94 TYR A O 1
ATOM 739 N N . ARG A 1 95 ? 5.068 9.512 8.962 1.00 91.75 95 ARG A N 1
ATOM 740 C CA . ARG A 1 95 ? 5.126 9.461 10.428 1.00 91.75 95 ARG A CA 1
ATOM 741 C C . ARG A 1 95 ? 3.961 8.684 11.036 1.00 91.75 95 ARG A C 1
ATOM 743 O O . ARG A 1 95 ? 3.892 8.581 12.260 1.00 91.75 95 ARG A O 1
ATOM 750 N N . VAL A 1 96 ? 3.038 8.193 10.211 1.00 92.94 96 VAL A N 1
ATOM 751 C CA . VAL A 1 96 ? 1.922 7.355 10.645 1.00 92.94 96 VAL A CA 1
ATOM 752 C C . VAL A 1 96 ? 2.380 5.905 10.653 1.00 92.94 96 VAL A C 1
ATOM 754 O O . VAL A 1 96 ? 2.974 5.430 9.689 1.00 92.94 96 VAL A O 1
ATOM 757 N N . ARG A 1 97 ? 2.104 5.203 11.750 1.00 93.38 97 ARG A N 1
ATOM 758 C CA . ARG A 1 97 ? 2.292 3.753 11.834 1.00 93.38 97 ARG A CA 1
ATOM 759 C C . ARG A 1 97 ? 0.934 3.084 11.760 1.00 93.38 97 ARG A C 1
ATOM 761 O O . ARG A 1 97 ? -0.009 3.551 12.392 1.00 93.38 97 ARG A O 1
ATOM 768 N N . GLN A 1 98 ? 0.850 2.013 10.990 1.00 92.69 98 GLN A N 1
ATOM 769 C CA . GLN A 1 98 ? -0.350 1.200 10.859 1.00 92.69 98 GLN A CA 1
ATOM 770 C C . GLN A 1 98 ? 0.014 -0.251 11.153 1.00 92.69 98 GLN A C 1
ATOM 772 O O . GLN A 1 98 ? 1.058 -0.727 10.706 1.00 92.69 98 GLN A O 1
ATOM 777 N N . GLU A 1 99 ? -0.837 -0.937 11.900 1.00 93.31 99 GLU A N 1
ATOM 778 C CA . GLU A 1 99 ? -0.642 -2.335 12.267 1.00 93.31 99 GLU A CA 1
ATOM 779 C C . GLU A 1 99 ? -1.983 -3.066 12.210 1.00 93.31 99 GLU A C 1
ATOM 781 O O . GLU A 1 99 ? -3.007 -2.559 12.672 1.00 93.31 99 GLU A O 1
ATOM 786 N N . THR A 1 100 ? -1.981 -4.277 11.650 1.00 93.31 100 THR A N 1
ATOM 787 C CA . THR A 1 100 ? -3.171 -5.133 11.650 1.00 93.31 100 THR A CA 1
ATOM 788 C C . THR A 1 100 ? -3.289 -5.812 13.005 1.00 93.31 100 THR A C 1
ATOM 790 O O . THR A 1 100 ? -2.403 -6.564 13.403 1.00 93.31 100 THR A O 1
ATOM 793 N N . ARG A 1 101 ? -4.390 -5.560 13.712 1.00 93.88 101 ARG A N 1
ATOM 794 C CA . ARG A 1 101 ? -4.640 -6.098 15.050 1.00 93.88 101 ARG A CA 1
ATOM 795 C C . ARG A 1 101 ? -5.412 -7.413 15.030 1.00 93.88 101 ARG A C 1
ATOM 797 O O . ARG A 1 101 ? -5.142 -8.281 15.855 1.00 93.88 101 ARG A O 1
ATOM 804 N N . SER A 1 102 ? -6.383 -7.557 14.132 1.00 94.19 102 SER A N 1
ATOM 805 C CA . SER A 1 102 ? -7.132 -8.806 13.968 1.00 94.19 102 SER A CA 1
ATOM 806 C C . SER A 1 102 ? -7.571 -9.018 12.525 1.00 94.19 102 SER A C 1
ATOM 808 O O . SER A 1 102 ? -7.723 -8.068 11.752 1.00 94.19 102 SER A O 1
ATOM 810 N N . TRP A 1 103 ? -7.753 -10.294 12.194 1.00 95.19 103 TRP A N 1
ATOM 811 C CA . TRP A 1 103 ? -8.205 -10.785 10.901 1.00 95.19 103 TRP A CA 1
ATOM 812 C C . TRP A 1 103 ? -9.163 -11.946 11.148 1.00 95.19 103 TRP A C 1
ATOM 814 O O . TRP A 1 103 ? -8.740 -13.052 11.483 1.00 95.19 103 TRP A O 1
ATOM 824 N N . GLU A 1 104 ? -10.459 -11.683 11.042 1.00 95.62 104 GLU A N 1
ATOM 825 C CA . GLU A 1 104 ? -11.498 -12.647 11.396 1.00 95.62 104 GLU A CA 1
ATOM 826 C C . GLU A 1 104 ? -12.467 -12.829 10.235 1.00 95.62 104 GLU A C 1
ATOM 828 O O . GLU A 1 104 ? -13.007 -11.863 9.699 1.00 95.62 104 GLU A O 1
ATOM 833 N N . VAL A 1 105 ? -12.707 -14.083 9.855 1.00 95.38 105 VAL A N 1
ATOM 834 C CA . VAL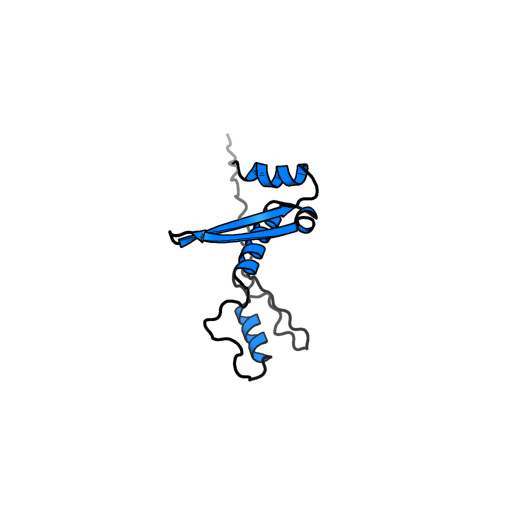 A 1 105 ? -13.714 -14.429 8.850 1.00 95.38 105 VAL A CA 1
ATOM 835 C C . VAL A 1 105 ? -14.989 -14.837 9.580 1.00 95.38 105 VAL A C 1
ATOM 837 O O . VAL A 1 105 ? -15.017 -15.833 10.307 1.00 95.38 105 VAL A O 1
ATOM 840 N N . GLY A 1 106 ? -16.034 -14.033 9.413 1.00 93.75 106 GLY A N 1
ATOM 841 C CA . GLY A 1 106 ? -17.365 -14.268 9.952 1.00 93.75 106 GLY A CA 1
ATOM 842 C C . GLY A 1 106 ? -18.012 -15.524 9.371 1.00 93.75 106 GLY A C 1
ATOM 843 O O . GLY A 1 106 ? -17.616 -16.052 8.333 1.00 93.75 106 GLY A O 1
ATOM 844 N N . ARG A 1 107 ? -19.054 -16.020 10.045 1.00 93.25 107 ARG A N 1
ATOM 845 C CA . ARG A 1 107 ? -19.782 -17.236 9.624 1.00 93.25 107 ARG A CA 1
ATOM 846 C C . ARG A 1 107 ? -20.524 -17.071 8.295 1.00 93.25 107 ARG A C 1
ATOM 848 O O . ARG A 1 107 ? -20.854 -18.060 7.655 1.00 93.25 107 ARG A O 1
ATOM 855 N N . ASP A 1 108 ? -20.804 -15.834 7.920 1.00 94.75 108 ASP A N 1
ATOM 856 C CA . ASP A 1 108 ? -21.400 -15.404 6.658 1.00 94.75 108 ASP A CA 1
ATOM 857 C C . ASP A 1 108 ? -20.358 -15.188 5.543 1.00 94.75 108 ASP A C 1
ATOM 859 O O . ASP A 1 108 ? -20.728 -14.853 4.422 1.00 94.75 108 ASP A O 1
ATOM 863 N N . GLY A 1 109 ? -19.067 -15.384 5.837 1.00 93.62 109 GLY A N 1
ATOM 864 C CA . GLY A 1 109 ? -17.961 -15.118 4.918 1.00 93.62 109 GLY A CA 1
ATOM 865 C C . GLY A 1 109 ? -17.470 -13.668 4.931 1.00 93.62 109 GLY A C 1
ATOM 866 O O . GLY A 1 109 ? -16.570 -13.336 4.161 1.00 93.62 109 GLY A O 1
ATOM 867 N N . THR A 1 110 ? -18.012 -12.802 5.796 1.00 95.50 110 THR A N 1
ATOM 868 C CA . THR A 1 110 ? -17.552 -11.414 5.914 1.00 95.50 110 THR A CA 1
ATOM 869 C C . THR A 1 110 ? -16.159 -11.367 6.536 1.00 95.50 110 THR A C 1
ATOM 871 O O . THR A 1 110 ? -15.920 -11.935 7.599 1.00 95.50 110 THR A O 1
ATOM 874 N N . LEU A 1 111 ? -15.229 -10.664 5.892 1.00 94.75 111 LEU A N 1
ATOM 875 C CA . LEU A 1 111 ? -13.881 -10.460 6.410 1.00 94.75 111 LEU A CA 1
ATOM 876 C C . LEU A 1 111 ? -13.823 -9.193 7.277 1.00 94.75 111 LEU A C 1
ATOM 878 O O . LEU A 1 111 ? -13.964 -8.075 6.780 1.00 94.75 111 LEU A O 1
ATOM 882 N N . HIS A 1 112 ? -13.583 -9.372 8.573 1.00 94.75 112 HIS A N 1
ATOM 883 C CA . HIS A 1 112 ? -13.369 -8.301 9.539 1.00 94.75 112 HIS A CA 1
ATOM 884 C C . HIS A 1 112 ? -11.874 -8.086 9.759 1.00 94.75 112 HIS A C 1
ATOM 886 O O . HIS A 1 112 ? -11.169 -8.963 10.260 1.00 94.75 112 HIS A O 1
ATOM 892 N N . ILE A 1 113 ? -11.395 -6.893 9.409 1.00 95.38 113 ILE A N 1
ATOM 893 C CA . ILE A 1 113 ? -9.995 -6.507 9.580 1.00 95.38 113 ILE A CA 1
ATOM 894 C C . ILE A 1 113 ? -9.939 -5.319 10.529 1.00 95.38 113 ILE A C 1
ATOM 896 O O . ILE A 1 113 ? -10.498 -4.260 10.239 1.00 95.38 113 ILE A O 1
ATOM 900 N N . HIS A 1 114 ? -9.249 -5.479 11.654 1.00 94.88 114 HIS A N 1
ATOM 901 C CA . HIS A 1 114 ? -9.016 -4.380 12.585 1.00 94.88 114 HIS A CA 1
ATOM 902 C C . HIS A 1 114 ? -7.618 -3.815 12.356 1.00 94.88 114 HIS A C 1
ATOM 904 O O . HIS A 1 114 ? -6.631 -4.546 12.415 1.00 94.88 114 HIS A O 1
ATOM 910 N N . GLN A 1 115 ? -7.540 -2.509 12.111 1.00 93.94 115 GLN A N 1
ATOM 911 C CA . GLN A 1 115 ? -6.293 -1.781 11.885 1.00 93.94 115 GLN A CA 1
ATOM 912 C C . GLN A 1 115 ? -6.111 -0.734 12.981 1.00 93.94 115 GLN A C 1
ATOM 914 O O . GLN A 1 115 ? -6.980 0.118 13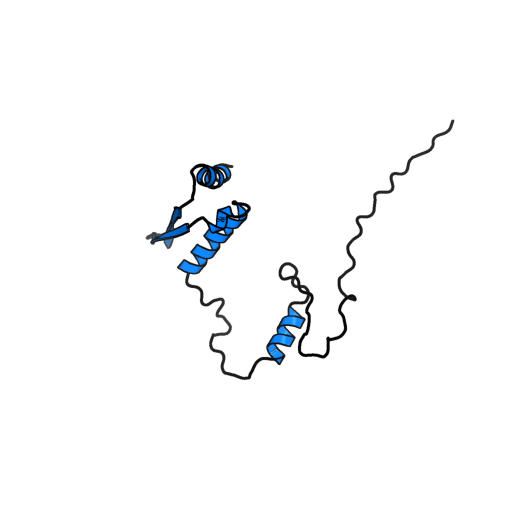.176 1.00 93.94 115 GLN A O 1
ATOM 919 N N . ASP A 1 116 ? -4.967 -0.764 13.653 1.00 94.19 116 ASP A N 1
ATOM 920 C CA . ASP A 1 116 ? -4.556 0.283 14.576 1.00 94.19 116 ASP A CA 1
ATOM 921 C C . ASP A 1 116 ? -3.688 1.290 13.814 1.00 94.19 116 ASP A C 1
ATOM 923 O O . ASP A 1 116 ? -2.643 0.946 13.262 1.00 94.19 116 ASP A O 1
ATOM 927 N N . VAL A 1 117 ? -4.122 2.553 13.778 1.00 93.12 117 VAL A N 1
ATOM 928 C CA . VAL A 1 117 ? -3.406 3.646 13.103 1.00 93.12 117 VAL A CA 1
ATOM 929 C C . VAL A 1 117 ? -2.922 4.654 14.138 1.00 93.12 117 VAL A C 1
ATOM 931 O O . VAL A 1 117 ? -3.702 5.407 14.725 1.00 93.12 117 VAL A O 1
ATOM 934 N N . GLN A 1 118 ? -1.612 4.685 14.357 1.00 94.62 118 GLN A N 1
ATOM 935 C CA . GLN A 1 118 ? -0.953 5.571 15.306 1.00 94.62 118 GLN A CA 1
ATOM 936 C C . GLN A 1 118 ? -0.431 6.819 14.600 1.00 94.62 118 GLN A C 1
ATOM 938 O O . GLN A 1 118 ? 0.314 6.750 13.620 1.00 94.62 118 GLN A O 1
ATOM 943 N N . VAL A 1 119 ? -0.795 7.983 15.134 1.00 93.44 119 VAL A N 1
ATOM 944 C CA . VAL A 1 119 ? -0.465 9.289 14.555 1.00 93.44 119 VAL A CA 1
ATOM 945 C C . VAL A 1 119 ? 0.286 10.170 15.555 1.00 93.44 119 VAL A C 1
ATOM 947 O O . VAL A 1 119 ? 0.065 10.064 16.761 1.00 93.44 119 VAL A O 1
ATOM 950 N N . PRO A 1 120 ? 1.138 11.101 15.088 1.00 91.94 120 PRO A N 1
ATOM 951 C CA . PRO A 1 120 ? 2.002 11.884 15.975 1.00 91.94 120 PRO A CA 1
ATOM 952 C C . PRO A 1 120 ? 1.272 12.964 16.786 1.00 91.94 120 PRO A 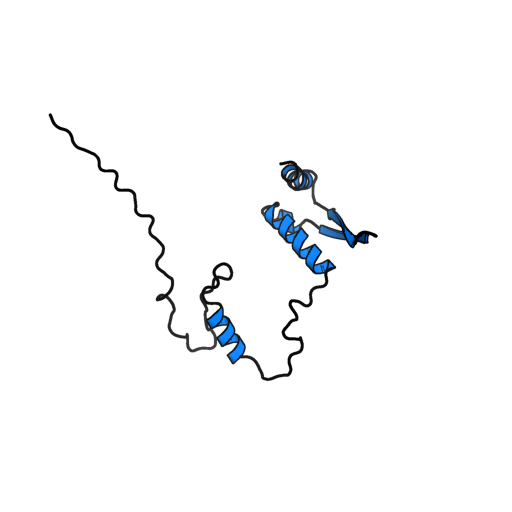C 1
ATOM 954 O O . PRO A 1 120 ? 1.832 13.489 17.744 1.00 91.94 120 PRO A O 1
ATOM 957 N N . SER A 1 121 ? 0.059 13.373 16.396 1.00 93.25 121 SER A N 1
ATOM 958 C CA . SER A 1 121 ? -0.699 14.389 17.134 1.00 93.25 121 SER A CA 1
ATOM 959 C C . SER A 1 121 ? -2.202 14.285 16.901 1.00 93.25 121 SER A C 1
ATOM 961 O O . SER A 1 121 ? -2.662 13.819 15.856 1.00 93.25 121 SER A O 1
ATOM 963 N N . ARG A 1 122 ? -2.983 14.835 17.839 1.00 91.38 122 ARG A N 1
ATOM 964 C CA . ARG A 1 122 ? -4.447 14.926 17.728 1.00 91.38 122 ARG A CA 1
ATOM 965 C C . ARG A 1 122 ? -4.904 15.708 16.492 1.00 91.38 122 ARG A C 1
ATOM 967 O O . ARG A 1 122 ? -5.953 15.404 15.937 1.00 91.38 122 ARG A O 1
ATOM 974 N N . ARG A 1 123 ? -4.117 16.688 16.030 1.00 89.88 123 ARG A N 1
ATOM 975 C CA . ARG A 1 123 ? -4.403 17.430 14.791 1.00 89.88 123 ARG A CA 1
ATOM 976 C C . ARG A 1 123 ? -4.381 16.506 13.571 1.00 89.88 123 ARG A C 1
ATOM 978 O O . ARG A 1 123 ? -5.269 16.607 12.735 1.00 89.88 123 ARG A O 1
ATOM 985 N N . VAL A 1 124 ? -3.400 15.605 13.489 1.00 89.00 124 VAL A N 1
ATOM 986 C CA . VAL A 1 124 ? -3.310 14.616 12.400 1.00 89.00 124 VAL A CA 1
ATOM 987 C C . VAL A 1 124 ? -4.463 13.616 12.486 1.00 89.00 124 VAL A C 1
ATOM 989 O O . VAL A 1 124 ? -5.095 13.341 11.472 1.00 89.00 124 VAL A O 1
ATOM 992 N N . ALA A 1 125 ? -4.816 13.158 13.695 1.00 90.62 125 ALA A N 1
ATOM 993 C CA . ALA A 1 125 ? -6.004 12.321 13.896 1.00 90.62 125 ALA A CA 1
ATOM 994 C C . ALA A 1 125 ? -7.282 13.011 13.382 1.00 90.62 125 ALA A C 1
ATOM 996 O O . ALA A 1 125 ? -8.078 12.405 12.671 1.00 90.62 125 ALA A O 1
ATOM 997 N N . ALA A 1 126 ? -7.456 14.300 13.692 1.00 89.75 126 ALA A N 1
ATOM 998 C CA . ALA A 1 126 ? -8.609 15.071 13.240 1.00 89.75 126 ALA A CA 1
ATOM 999 C C . ALA A 1 126 ? -8.666 15.208 11.709 1.00 89.75 126 ALA A C 1
ATOM 1001 O O . ALA A 1 126 ? -9.754 15.155 11.151 1.00 89.75 126 ALA A O 1
ATOM 1002 N N . MET A 1 127 ? -7.524 15.338 11.023 1.00 87.88 127 MET A N 1
ATOM 1003 C CA . MET A 1 127 ? -7.480 15.383 9.552 1.00 87.88 127 MET A CA 1
ATOM 1004 C C . MET A 1 127 ? -7.980 14.082 8.913 1.00 87.88 127 MET A C 1
ATOM 1006 O O . MET A 1 127 ? -8.709 14.141 7.926 1.00 87.88 127 MET A O 1
ATOM 1010 N N . LEU A 1 128 ? -7.620 12.929 9.486 1.00 85.00 128 LEU A N 1
ATOM 1011 C CA . LEU A 1 128 ? -8.082 11.621 9.009 1.00 85.00 128 LEU A CA 1
ATOM 1012 C C . LEU A 1 128 ? -9.582 11.419 9.262 1.00 85.00 128 LEU A C 1
ATOM 1014 O O . LEU A 1 128 ? -10.307 10.988 8.371 1.00 85.00 128 LEU A O 1
ATOM 1018 N N . LEU A 1 129 ? -10.061 11.769 10.460 1.00 85.62 129 LEU A N 1
ATOM 1019 C CA . LEU A 1 129 ? -11.458 11.556 10.853 1.00 85.62 129 LEU A CA 1
ATOM 1020 C C . LEU A 1 129 ? -12.430 12.534 10.178 1.00 85.62 129 LEU A C 1
ATOM 1022 O O . LEU A 1 129 ? -13.522 12.137 9.784 1.00 85.62 129 LEU A O 1
ATOM 1026 N N . ALA A 1 130 ? -12.047 13.805 10.016 1.00 74.06 130 ALA A N 1
ATOM 1027 C CA . ALA A 1 130 ? -12.945 14.851 9.518 1.00 74.06 130 ALA A CA 1
ATOM 1028 C C . ALA A 1 130 ? -13.375 14.659 8.056 1.00 74.06 130 ALA A C 1
ATOM 1030 O O . ALA A 1 130 ? -14.394 15.204 7.648 1.00 74.06 130 ALA A O 1
ATOM 1031 N N . ARG A 1 131 ? -12.616 13.891 7.269 1.00 63.72 131 ARG A N 1
ATOM 1032 C CA . ARG A 1 131 ? -12.951 13.582 5.872 1.00 63.72 131 ARG A CA 1
ATOM 1033 C C . ARG A 1 131 ? -13.855 12.362 5.700 1.00 63.72 131 ARG A C 1
ATOM 1035 O O . ARG A 1 131 ? -14.452 12.229 4.647 1.00 63.72 131 ARG A O 1
ATOM 1042 N N . SER A 1 132 ? -13.955 11.500 6.711 1.00 53.47 132 SER A N 1
ATOM 1043 C CA . SER A 1 132 ? -14.815 10.306 6.691 1.00 53.47 132 SER A CA 1
ATOM 1044 C C . SER A 1 132 ? -16.295 10.639 6.958 1.00 53.47 132 SER A C 1
ATOM 1046 O O . SER A 1 132 ? -17.185 9.861 6.637 1.00 53.47 132 SER A O 1
ATOM 1048 N N . ALA A 1 133 ? -16.572 11.816 7.530 1.00 50.12 133 ALA A N 1
ATOM 1049 C CA . ALA A 1 133 ? -17.919 12.253 7.905 1.00 50.12 133 ALA A CA 1
ATOM 1050 C C . ALA A 1 133 ? -18.667 13.058 6.817 1.00 50.12 133 ALA A C 1
ATOM 1052 O O . ALA A 1 133 ? -19.725 13.613 7.113 1.00 50.12 133 ALA A O 1
ATOM 1053 N N . ALA A 1 134 ? -18.121 13.163 5.600 1.00 38.47 134 ALA A N 1
ATOM 1054 C CA . ALA A 1 134 ? -18.691 13.906 4.471 1.00 38.47 134 ALA A CA 1
ATOM 1055 C C . ALA A 1 134 ? -18.831 12.996 3.248 1.00 38.47 134 ALA A C 1
ATOM 1057 O O . ALA A 1 134 ? -19.847 13.148 2.535 1.00 38.47 134 ALA A O 1
#

Foldseek 3Di:
DDDDDDDPPDPPPPPDPPCVPVDDPQPPDPDGDFDADPVVGPRVVVVVVVVVVVDDDDDDPDDPPDDDPDDPQRVVVVVVLVVLPVQDDDCFSVQKDKDWDDWDQDPVRDTDTDMDIDGPDPVSVCSSVVVVVD

pLDDT: mean 79.25, std 21.04, range [34.88, 95.62]

Organism: NCBI:txid1486930

Sequence (134 aa):
QDRRTKTKKRGASARKPPLQGLLPPHVSGDDAAFLVSGLHGDGIDDLLASLLSLSVPRPWEYPADFETDMSDLERVAELVREGLYRNLHNEVPYRVRQETRSWEVGRDGTLHIHQDVQVPSRRVAAMLLARSAA

Secondary structure (DSSP, 8-state):
--------------PPPPSTT-PPS---SS------BTTTTBTHHHHHHHHHHHPPP---SS-TT---S--HHHHHHHHHHHHHHHHS-TTSGGG-EEEEEEEEE-TTS-EEEEEEEE-SSHHHHHHHHHTTT-